Protein AF-A0A1G8KB10-F1 (afdb_monomer)

pLDDT: mean 77.91, std 14.9, range [37.78, 94.25]

Foldseek 3Di:
DDDDDDPDPPPDVVNVVVVVVVVVVVVVVVVVVVVVVVVVFQPFQWKFKDFPNHTQDIDGAAQADWDKDWGFAADPNDTAIWIWTDGHQKIAIAHPDPPVPDPDHSNPTDIDRTQPDWDADVNRRMIIHTD

Organism: NCBI:txid398199

Structure (mmCIF, N/CA/C/O backbone):
data_AF-A0A1G8KB10-F1
#
_entry.id   AF-A0A1G8KB10-F1
#
loop_
_atom_site.group_PDB
_atom_site.id
_atom_site.type_symbol
_atom_site.label_atom_id
_atom_site.label_alt_id
_atom_site.label_comp_id
_atom_site.label_asym_id
_atom_site.label_entity_id
_atom_site.label_seq_id
_atom_site.pdbx_PDB_ins_code
_atom_site.Cartn_x
_atom_site.Cartn_y
_atom_site.Cartn_z
_atom_site.occupancy
_atom_site.B_iso_or_equiv
_atom_site.auth_seq_id
_atom_site.auth_comp_id
_atom_site.auth_asym_id
_atom_site.auth_atom_id
_atom_site.pdbx_PDB_model_num
ATOM 1 N N . MET A 1 1 ? 38.865 -47.213 -57.251 1.00 37.78 1 MET A N 1
ATOM 2 C CA . MET A 1 1 ? 38.379 -46.833 -55.907 1.00 37.78 1 MET A CA 1
ATOM 3 C C . MET A 1 1 ? 38.753 -45.381 -55.685 1.00 37.78 1 MET A C 1
ATOM 5 O O . MET A 1 1 ? 39.861 -45.102 -55.244 1.00 37.78 1 MET A O 1
ATOM 9 N N . GLU A 1 2 ? 37.878 -44.463 -56.086 1.00 39.16 2 GLU A N 1
ATOM 10 C CA . GLU A 1 2 ? 38.050 -43.039 -55.789 1.00 39.16 2 GLU A CA 1
ATOM 11 C C . GLU A 1 2 ? 37.545 -42.777 -54.368 1.00 39.16 2 GLU A C 1
ATOM 13 O O . GLU A 1 2 ? 36.481 -43.256 -53.978 1.00 39.16 2 GLU A O 1
ATOM 18 N N . LYS A 1 3 ? 38.363 -42.098 -53.561 1.00 47.88 3 LYS A N 1
ATOM 19 C CA . LYS A 1 3 ? 38.027 -41.718 -52.188 1.00 47.88 3 LYS A CA 1
ATOM 20 C C . LYS A 1 3 ? 37.234 -40.413 -52.240 1.00 47.88 3 LYS A C 1
ATOM 22 O O . LYS A 1 3 ? 37.786 -39.388 -52.630 1.00 47.88 3 LYS A O 1
ATOM 27 N N . GLU A 1 4 ? 35.966 -40.444 -51.841 1.00 50.59 4 GLU A N 1
ATOM 28 C CA . GLU A 1 4 ? 35.174 -39.230 -51.638 1.00 50.59 4 GLU A CA 1
ATOM 29 C C . GLU A 1 4 ? 35.734 -38.447 -50.441 1.00 50.59 4 GLU A C 1
ATOM 31 O O . GLU A 1 4 ? 35.736 -38.918 -49.303 1.00 50.59 4 GLU A O 1
ATOM 36 N N . HIS A 1 5 ? 36.251 -37.246 -50.700 1.00 50.84 5 HIS A N 1
ATOM 37 C CA . HIS A 1 5 ? 36.637 -36.306 -49.652 1.00 50.84 5 HIS A CA 1
ATOM 38 C C . HIS A 1 5 ? 35.387 -35.638 -49.050 1.00 50.84 5 HIS A C 1
ATOM 40 O O . HIS A 1 5 ? 34.475 -35.267 -49.796 1.00 50.84 5 HIS A O 1
ATOM 46 N N . PRO A 1 6 ? 35.327 -35.429 -47.721 1.00 52.69 6 PRO A N 1
ATOM 47 C CA . PRO A 1 6 ? 34.180 -34.788 -47.093 1.00 52.69 6 PRO A CA 1
ATOM 48 C C . PRO A 1 6 ? 34.107 -33.317 -47.519 1.00 52.69 6 PRO A C 1
ATOM 50 O O . PRO A 1 6 ? 35.087 -32.580 -47.410 1.00 52.69 6 PRO A O 1
ATOM 53 N N . LYS A 1 7 ? 32.933 -32.882 -47.994 1.00 56.56 7 LYS A N 1
ATOM 54 C CA . LYS A 1 7 ? 32.649 -31.470 -48.283 1.00 56.56 7 LYS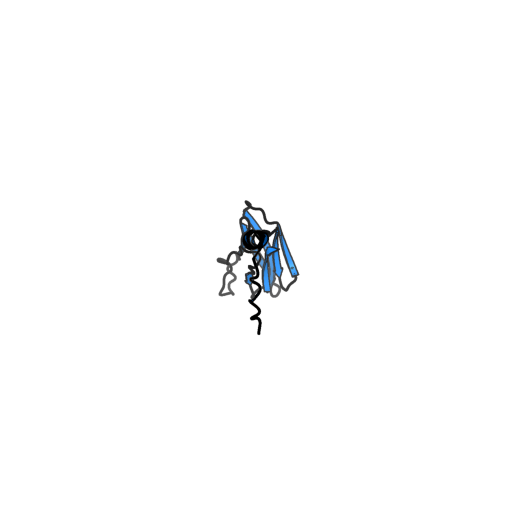 A CA 1
ATOM 55 C C . LYS A 1 7 ? 32.850 -30.652 -47.005 1.00 56.56 7 LYS A C 1
ATOM 57 O O . LYS A 1 7 ? 32.072 -30.777 -46.061 1.00 56.56 7 LYS A O 1
ATOM 62 N N . SER A 1 8 ? 33.882 -29.811 -46.980 1.00 52.38 8 SER A N 1
ATOM 63 C CA . SER A 1 8 ? 34.054 -28.801 -45.941 1.00 52.38 8 SER A CA 1
ATOM 64 C C . SER A 1 8 ? 32.882 -27.825 -46.024 1.00 52.38 8 SER A C 1
ATOM 66 O O . SER A 1 8 ? 32.675 -27.149 -47.032 1.00 52.38 8 SER A O 1
ATOM 68 N N . ILE A 1 9 ? 32.079 -27.754 -44.965 1.00 60.56 9 ILE A N 1
ATOM 69 C CA . ILE A 1 9 ? 31.053 -26.720 -44.841 1.00 60.56 9 ILE A CA 1
ATOM 70 C C . ILE A 1 9 ? 31.8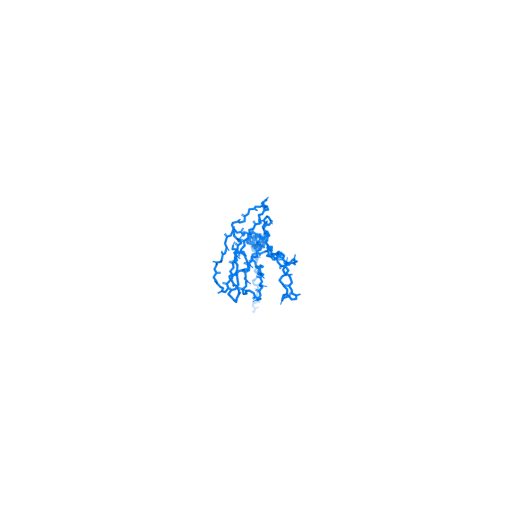00 -25.408 -44.592 1.00 60.56 9 ILE A C 1
ATOM 72 O O . ILE A 1 9 ? 32.176 -25.080 -43.468 1.00 60.56 9 ILE A O 1
ATOM 76 N N . HIS A 1 10 ? 32.083 -24.675 -45.665 1.00 57.00 10 HIS A N 1
ATOM 77 C CA . HIS A 1 10 ? 32.589 -23.317 -45.563 1.00 57.00 10 HIS A CA 1
ATOM 78 C C . HIS A 1 10 ? 31.468 -22.423 -45.030 1.00 57.00 10 HIS A C 1
ATOM 80 O O . HIS A 1 1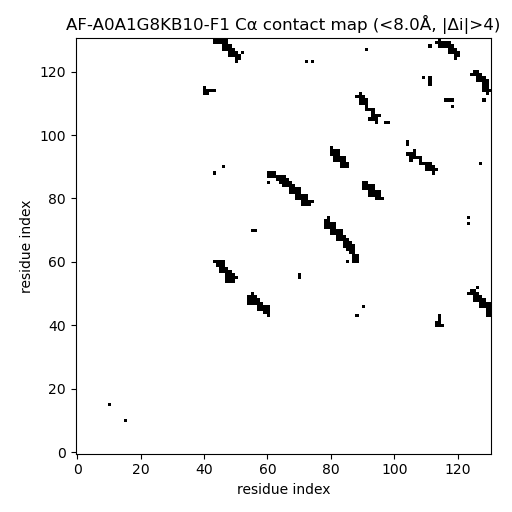0 ? 30.534 -22.083 -45.752 1.00 57.00 10 HIS A O 1
ATOM 86 N N . CYS A 1 11 ? 31.577 -22.028 -43.759 1.00 55.44 11 CYS A N 1
ATOM 87 C CA . CYS A 1 11 ? 30.805 -20.925 -43.194 1.00 55.44 11 CYS A CA 1
ATOM 88 C C . CYS A 1 11 ? 31.121 -19.656 -43.999 1.00 55.44 11 CYS A C 1
ATOM 90 O O . CYS A 1 11 ? 32.142 -19.000 -43.784 1.00 55.44 11 CYS A O 1
ATOM 92 N N . THR A 1 12 ? 30.264 -19.324 -44.963 1.00 59.16 12 THR A N 1
ATOM 93 C CA . THR A 1 12 ? 30.305 -18.055 -45.695 1.00 59.16 12 THR A CA 1
ATOM 94 C C . THR A 1 12 ? 30.250 -16.888 -44.708 1.00 59.16 12 THR A C 1
ATOM 96 O O . THR A 1 12 ? 29.628 -17.014 -43.653 1.00 59.16 12 THR A O 1
ATOM 99 N N . GLY A 1 13 ? 30.876 -15.748 -45.035 1.00 59.00 13 GLY A N 1
ATOM 100 C CA . GLY A 1 13 ? 31.042 -14.589 -44.136 1.00 59.00 13 GLY A CA 1
ATOM 101 C C . GLY A 1 13 ? 29.775 -14.129 -43.397 1.00 59.00 13 GLY A C 1
ATOM 102 O O . GLY A 1 13 ? 29.875 -13.592 -42.301 1.00 59.00 13 GLY A O 1
ATOM 103 N N . VAL A 1 14 ? 28.593 -14.446 -43.926 1.00 58.91 14 VAL A N 1
ATOM 104 C CA . VAL A 1 14 ? 27.277 -14.277 -43.291 1.00 58.91 14 VAL A CA 1
ATOM 105 C C . VAL A 1 14 ? 27.195 -14.915 -41.889 1.00 58.91 14 VAL A C 1
ATOM 107 O O . VAL A 1 14 ? 26.708 -14.278 -40.958 1.00 58.91 14 VAL A O 1
ATOM 110 N N . CYS A 1 15 ? 27.749 -16.115 -41.677 1.00 58.69 15 CYS A N 1
ATOM 111 C CA . CYS A 1 15 ? 27.729 -16.790 -40.370 1.00 58.69 15 CYS A CA 1
ATOM 112 C C . CYS A 1 15 ? 28.629 -16.110 -39.324 1.00 58.69 15 CYS A C 1
ATOM 114 O O . CYS A 1 15 ? 28.326 -16.160 -38.133 1.00 58.69 15 CYS A O 1
ATOM 116 N N . ARG A 1 16 ? 29.710 -15.439 -39.755 1.00 61.72 16 ARG A N 1
ATOM 117 C CA . ARG A 1 16 ? 30.610 -14.690 -38.858 1.00 61.72 16 ARG A CA 1
ATOM 118 C C . ARG A 1 16 ? 29.964 -13.434 -38.280 1.00 61.72 16 ARG A C 1
ATOM 120 O O . ARG A 1 16 ? 30.394 -13.003 -37.220 1.00 61.72 16 ARG A O 1
ATOM 127 N N . PHE A 1 17 ? 28.950 -12.874 -38.940 1.00 68.19 17 PHE A N 1
ATOM 128 C CA . PHE A 1 17 ? 28.246 -11.675 -38.473 1.00 68.19 17 PHE A CA 1
ATOM 1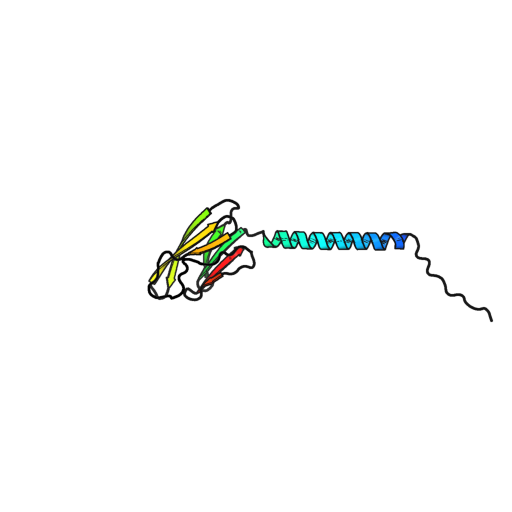29 C C . PHE A 1 17 ? 26.881 -11.984 -37.854 1.00 68.19 17 PHE A C 1
ATOM 131 O O . PHE A 1 17 ? 26.487 -11.305 -36.911 1.00 68.19 17 PHE A O 1
ATOM 138 N N . MET A 1 18 ? 26.190 -13.037 -38.310 1.00 74.56 18 MET A N 1
ATOM 139 C CA . MET A 1 18 ? 24.900 -13.439 -37.739 1.00 74.56 18 MET A CA 1
ATOM 140 C C . MET A 1 18 ? 25.000 -13.860 -36.274 1.00 74.56 18 MET A C 1
ATOM 142 O O . MET A 1 18 ? 24.145 -13.476 -35.484 1.00 74.56 18 MET A O 1
ATOM 146 N N . ILE A 1 19 ? 26.029 -14.627 -35.900 1.00 75.50 19 ILE A N 1
ATOM 147 C CA . ILE A 1 19 ? 26.168 -15.102 -34.516 1.00 75.50 19 ILE A CA 1
ATOM 148 C C . ILE A 1 19 ? 26.433 -13.921 -33.564 1.00 75.50 19 ILE A C 1
ATOM 150 O O . ILE A 1 19 ? 25.680 -13.778 -32.603 1.00 75.50 19 ILE A O 1
ATOM 154 N N . PRO A 1 20 ? 27.400 -13.016 -33.828 1.00 81.19 20 PRO A N 1
ATOM 155 C CA . PRO A 1 20 ? 27.567 -11.819 -33.007 1.00 81.19 20 PRO A CA 1
ATOM 156 C C . PRO A 1 20 ? 26.327 -10.926 -32.978 1.00 81.19 20 PRO A C 1
ATOM 158 O O . PRO A 1 20 ? 25.948 -10.470 -31.906 1.00 81.19 20 PRO A O 1
ATOM 161 N N . ALA A 1 21 ? 25.664 -10.706 -34.119 1.00 83.88 21 ALA A N 1
ATOM 162 C CA . ALA A 1 21 ? 24.457 -9.883 -34.170 1.00 83.88 21 ALA A CA 1
ATOM 163 C C . ALA A 1 21 ? 23.332 -10.472 -33.309 1.00 83.88 21 ALA A C 1
ATOM 165 O O . ALA A 1 21 ? 22.712 -9.738 -32.548 1.00 83.88 21 ALA A O 1
ATOM 166 N N . LEU A 1 22 ? 23.115 -11.790 -33.368 1.00 85.56 22 LEU A N 1
ATOM 167 C CA . LEU A 1 22 ? 22.127 -12.485 -32.544 1.00 85.56 22 LEU A CA 1
ATOM 168 C C . LEU A 1 22 ? 22.466 -12.389 -31.052 1.00 85.56 22 LEU A C 1
ATOM 170 O O . LEU A 1 22 ? 21.579 -12.134 -30.245 1.00 85.56 22 LEU A O 1
ATOM 174 N N . VAL A 1 23 ? 23.739 -12.550 -30.684 1.00 85.81 23 VAL A N 1
ATOM 175 C CA . VAL A 1 23 ? 24.193 -12.408 -29.292 1.00 85.81 23 VAL A CA 1
ATOM 176 C C . VAL A 1 23 ? 23.962 -10.983 -28.787 1.00 85.81 23 VAL A C 1
ATOM 178 O O . VAL A 1 23 ? 23.425 -10.808 -27.698 1.00 8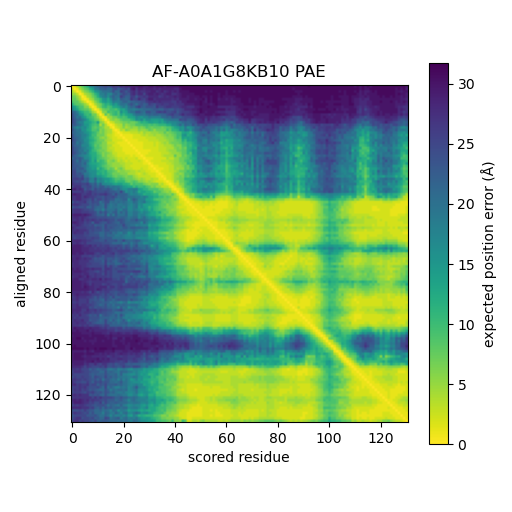5.81 23 VAL A O 1
ATOM 181 N N . VAL A 1 24 ? 24.298 -9.963 -29.581 1.00 88.19 24 VAL A N 1
ATOM 182 C CA . VAL A 1 24 ? 24.021 -8.557 -29.241 1.00 88.19 24 VAL A CA 1
ATOM 183 C C . VAL A 1 24 ? 22.519 -8.330 -29.071 1.00 88.19 24 VAL A C 1
ATOM 185 O O . VAL A 1 24 ? 22.102 -7.691 -28.109 1.00 88.19 24 VAL A O 1
ATOM 188 N N . LEU A 1 25 ? 21.696 -8.895 -29.954 1.00 88.12 25 LEU A N 1
ATOM 189 C CA . LEU A 1 25 ? 20.241 -8.779 -29.880 1.00 88.12 25 LEU A CA 1
ATOM 190 C C . LEU A 1 25 ? 19.681 -9.438 -28.610 1.00 88.12 25 LEU A C 1
ATOM 192 O O . LEU A 1 25 ? 18.852 -8.844 -27.928 1.00 88.12 25 LEU A O 1
ATOM 196 N N . LEU A 1 26 ? 20.172 -10.626 -28.249 1.00 88.06 26 LEU A N 1
ATOM 197 C CA . LEU A 1 26 ? 19.793 -11.327 -27.017 1.00 88.06 26 LEU A CA 1
ATOM 198 C C . LEU A 1 26 ? 20.210 -10.552 -25.761 1.00 88.06 26 LEU A C 1
ATOM 200 O O . LEU A 1 26 ? 19.440 -10.481 -24.804 1.00 88.06 26 LEU A O 1
ATOM 204 N N . LEU A 1 27 ? 21.394 -9.934 -25.768 1.00 89.56 27 LEU A N 1
ATOM 205 C CA . LEU A 1 27 ? 21.845 -9.072 -24.674 1.00 89.56 27 LEU A CA 1
ATOM 206 C C . LEU A 1 27 ? 20.949 -7.837 -24.528 1.00 89.56 27 LEU A C 1
ATOM 208 O O . LEU A 1 27 ? 20.576 -7.492 -23.409 1.00 89.56 27 LEU A O 1
ATOM 212 N N . LEU A 1 28 ? 20.556 -7.209 -25.641 1.00 87.88 28 LEU A N 1
ATOM 213 C CA . LEU A 1 28 ? 19.618 -6.083 -25.630 1.00 87.88 28 LEU A CA 1
ATOM 214 C C . LEU A 1 28 ? 18.237 -6.496 -25.108 1.00 87.88 28 LEU A C 1
ATOM 216 O O . LEU A 1 28 ? 17.666 -5.772 -24.299 1.00 87.88 28 LEU A O 1
ATOM 220 N N . PHE A 1 29 ? 17.723 -7.664 -25.506 1.00 81.31 29 PHE A N 1
ATOM 221 C CA . PHE A 1 29 ? 16.456 -8.194 -24.991 1.00 81.31 29 PHE A CA 1
ATOM 222 C C . PHE A 1 29 ? 16.510 -8.500 -23.490 1.00 81.31 29 PHE A C 1
ATOM 224 O O . PHE A 1 29 ? 15.580 -8.154 -22.767 1.00 81.31 29 PHE A O 1
ATOM 231 N N . SER A 1 30 ? 17.601 -9.096 -23.004 1.00 81.88 30 SER A N 1
ATOM 232 C CA . SER A 1 30 ? 17.799 -9.355 -21.572 1.00 81.88 30 SER A CA 1
ATOM 233 C C . SER A 1 30 ? 17.875 -8.053 -20.767 1.00 81.88 30 SER A C 1
ATOM 235 O O . SER A 1 30 ? 17.183 -7.897 -19.762 1.00 81.88 30 SER A O 1
ATOM 237 N N . ALA A 1 31 ? 18.641 -7.069 -21.252 1.00 83.25 31 ALA A N 1
ATOM 238 C CA . ALA A 1 31 ? 18.716 -5.750 -20.632 1.00 83.25 31 ALA A CA 1
ATOM 239 C C . ALA A 1 31 ? 17.354 -5.036 -20.634 1.00 83.25 31 ALA A C 1
ATOM 241 O O . ALA A 1 31 ? 16.975 -4.445 -19.627 1.00 83.25 31 ALA A O 1
ATOM 242 N N . TYR A 1 32 ? 16.599 -5.119 -21.734 1.00 82.69 32 TYR A N 1
ATOM 243 C CA . TYR A 1 32 ? 15.246 -4.572 -21.824 1.00 82.69 32 TYR A CA 1
ATOM 244 C C . TYR A 1 32 ? 14.310 -5.209 -20.794 1.00 82.69 32 TYR A C 1
ATOM 246 O O . TYR A 1 32 ? 13.637 -4.486 -20.067 1.00 82.69 32 TYR A O 1
ATOM 254 N N . TYR A 1 33 ? 14.314 -6.540 -20.687 1.00 79.94 33 TYR A N 1
ATOM 255 C CA . TYR A 1 33 ? 13.472 -7.264 -19.737 1.00 79.94 33 TYR A CA 1
ATOM 256 C C . TYR A 1 33 ? 13.789 -6.874 -18.288 1.00 79.94 33 TYR A C 1
ATOM 258 O O . TYR A 1 33 ? 12.883 -6.559 -17.526 1.00 79.94 33 TYR A O 1
ATOM 266 N N . LEU A 1 34 ? 15.075 -6.790 -17.928 1.00 76.75 34 LEU A N 1
ATOM 267 C CA . LEU A 1 34 ? 15.498 -6.328 -16.601 1.00 76.75 34 LEU A CA 1
ATOM 268 C C . LEU A 1 34 ? 15.046 -4.887 -16.313 1.00 76.75 34 LEU A C 1
ATOM 270 O O . LEU A 1 34 ? 14.657 -4.570 -15.191 1.00 76.75 34 LEU A O 1
ATOM 274 N N . VAL A 1 35 ? 15.079 -4.009 -17.320 1.00 74.31 35 VAL A N 1
ATOM 275 C CA . VAL A 1 35 ? 14.612 -2.622 -17.191 1.00 74.31 35 VAL A CA 1
ATOM 276 C C . VAL A 1 35 ? 13.091 -2.549 -17.059 1.00 74.31 35 VAL A C 1
ATOM 278 O O . VAL A 1 35 ? 12.598 -1.749 -16.267 1.00 74.31 35 VAL A O 1
ATOM 281 N N . GLU A 1 36 ? 12.333 -3.349 -17.808 1.00 67.69 36 GLU A N 1
ATOM 282 C CA . GLU A 1 36 ? 10.875 -3.402 -17.668 1.00 67.69 36 GLU A CA 1
ATOM 283 C C . GLU A 1 36 ? 10.442 -3.992 -16.334 1.00 67.69 36 GLU A C 1
ATOM 285 O O . GLU A 1 36 ? 9.553 -3.435 -15.699 1.00 67.69 36 GLU A O 1
ATOM 290 N N . GLU A 1 37 ? 11.098 -5.048 -15.863 1.00 63.31 37 GLU A N 1
ATOM 291 C CA . GLU A 1 37 ? 10.809 -5.628 -14.555 1.00 63.31 37 GLU A CA 1
ATOM 292 C C . GLU A 1 37 ? 11.106 -4.620 -13.433 1.00 63.31 37 GLU A C 1
ATOM 294 O O . GLU A 1 37 ? 10.296 -4.436 -12.523 1.00 63.31 37 GLU A O 1
ATOM 299 N N . ALA A 1 38 ? 12.209 -3.872 -13.546 1.00 65.56 38 ALA A N 1
ATOM 300 C CA . ALA A 1 38 ? 12.517 -2.776 -12.631 1.00 65.56 38 ALA A CA 1
ATOM 301 C C . ALA A 1 38 ? 11.481 -1.638 -12.703 1.00 65.56 38 ALA A C 1
ATOM 303 O O . ALA A 1 38 ? 11.103 -1.086 -11.672 1.00 65.56 38 ALA A O 1
ATOM 304 N N . LYS A 1 39 ? 10.977 -1.287 -13.894 1.00 62.94 39 LYS A N 1
ATOM 305 C CA . LYS A 1 39 ? 9.915 -0.276 -14.041 1.00 62.94 39 LYS A CA 1
ATOM 306 C C . LYS A 1 39 ? 8.582 -0.753 -13.459 1.00 62.94 39 LYS A C 1
ATOM 308 O O . LYS A 1 39 ? 7.937 0.008 -12.742 1.00 62.94 39 LYS A O 1
ATOM 313 N N . GLY A 1 40 ? 8.200 -2.003 -13.718 1.00 59.97 40 GLY A N 1
ATOM 314 C CA . GLY A 1 40 ? 6.944 -2.603 -13.265 1.00 59.97 40 GLY A CA 1
ATOM 315 C C . GLY A 1 40 ? 6.833 -2.703 -11.742 1.00 59.97 40 GLY A C 1
ATOM 316 O O . GLY A 1 40 ? 5.764 -2.441 -11.196 1.00 59.97 40 GLY A O 1
ATOM 317 N N . ARG A 1 41 ? 7.945 -2.962 -11.037 1.00 59.31 41 ARG A N 1
ATOM 318 C CA . ARG A 1 41 ? 7.990 -2.957 -9.559 1.00 59.31 41 ARG A CA 1
ATOM 319 C C . ARG A 1 41 ? 7.749 -1.578 -8.937 1.00 59.31 41 ARG A C 1
ATOM 321 O O . ARG A 1 41 ? 7.428 -1.474 -7.754 1.00 59.31 41 ARG A O 1
ATOM 328 N N . HIS A 1 42 ? 7.904 -0.500 -9.703 1.00 61.91 42 HIS A N 1
ATOM 329 C CA . HIS A 1 42 ? 7.797 0.872 -9.199 1.00 61.91 42 HIS A CA 1
ATOM 330 C C . HIS A 1 42 ? 6.537 1.618 -9.654 1.00 61.91 42 HIS A C 1
ATOM 332 O O . HIS A 1 42 ? 6.274 2.716 -9.140 1.00 61.91 42 HIS A O 1
ATOM 338 N N . ASP A 1 43 ? 5.752 1.034 -10.563 1.00 73.19 43 ASP A N 1
ATOM 339 C CA . ASP A 1 43 ? 4.491 1.605 -11.036 1.00 73.19 43 ASP A CA 1
ATOM 340 C C . ASP A 1 43 ? 3.338 1.178 -10.116 1.00 73.19 43 ASP A C 1
ATOM 342 O O . ASP A 1 43 ? 2.598 0.226 -10.367 1.00 73.19 43 ASP A O 1
ATOM 346 N N . LYS A 1 44 ? 3.277 1.859 -8.968 1.00 82.25 44 LYS A N 1
ATOM 347 C CA . LYS A 1 44 ? 2.1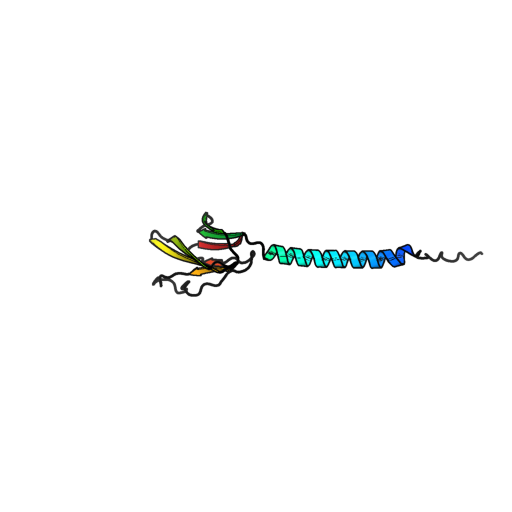99 1.781 -7.981 1.00 82.25 44 LYS A CA 1
ATOM 348 C C . LYS A 1 44 ? 1.432 3.085 -8.039 1.00 82.25 44 LYS A C 1
ATOM 350 O O . LYS A 1 44 ? 2.020 4.156 -7.871 1.00 82.25 44 LYS A O 1
ATOM 355 N N . THR A 1 45 ? 0.133 2.984 -8.260 1.00 86.38 45 THR A N 1
ATOM 356 C CA . THR A 1 45 ? -0.747 4.144 -8.430 1.00 86.38 45 THR A CA 1
ATOM 357 C C . THR A 1 45 ? -1.604 4.387 -7.201 1.00 86.38 45 THR A C 1
ATOM 359 O O . THR A 1 45 ? -1.818 5.544 -6.832 1.00 86.38 45 THR A O 1
ATOM 362 N N . PHE A 1 46 ? -2.023 3.322 -6.518 1.00 91.19 46 PHE A N 1
ATOM 363 C CA . PHE A 1 46 ? -2.854 3.416 -5.324 1.00 91.19 46 PHE A CA 1
ATOM 364 C C . PHE A 1 46 ? -2.326 2.533 -4.200 1.00 91.19 46 PHE A C 1
ATOM 366 O O . PHE A 1 46 ? -1.761 1.468 -4.433 1.00 91.19 46 PHE A O 1
ATOM 373 N N . VAL A 1 47 ? -2.555 2.969 -2.965 1.00 93.19 47 VAL A N 1
ATOM 374 C CA . VAL A 1 47 ? -2.556 2.090 -1.796 1.00 93.19 47 VAL A CA 1
ATOM 375 C C . VAL A 1 47 ? -3.998 1.731 -1.466 1.00 93.19 47 VAL A C 1
ATOM 377 O O . VAL A 1 47 ? -4.864 2.610 -1.405 1.00 93.19 47 VAL A O 1
ATOM 380 N N . ILE A 1 48 ? -4.250 0.443 -1.267 1.00 94.25 48 ILE A N 1
ATOM 381 C CA . ILE A 1 48 ? -5.567 -0.101 -0.960 1.00 94.25 48 ILE A CA 1
ATOM 382 C C . ILE A 1 48 ? -5.523 -0.764 0.410 1.00 94.25 48 ILE A C 1
ATOM 384 O O . ILE A 1 48 ? -4.630 -1.556 0.718 1.00 94.25 48 ILE A O 1
ATOM 388 N N . LEU A 1 49 ? -6.526 -0.453 1.225 1.00 93.19 49 LEU A N 1
ATOM 389 C CA . LEU A 1 49 ? -6.819 -1.143 2.467 1.00 93.19 49 LEU A CA 1
ATOM 390 C C . LEU A 1 49 ? -8.157 -1.862 2.343 1.00 93.19 49 LEU A C 1
ATOM 392 O O . LEU A 1 49 ? -9.187 -1.256 2.041 1.00 93.19 49 LEU A O 1
ATOM 396 N N . THR A 1 50 ? -8.130 -3.151 2.651 1.00 93.38 50 THR A N 1
ATOM 397 C CA . THR A 1 50 ? -9.323 -3.990 2.735 1.00 93.38 50 THR A CA 1
ATOM 398 C C . THR A 1 50 ? -9.528 -4.500 4.153 1.00 93.38 50 THR A C 1
ATOM 400 O O . THR A 1 50 ? -8.557 -4.744 4.872 1.00 93.38 50 THR A O 1
ATOM 403 N N . GLN A 1 51 ? -10.788 -4.682 4.536 1.00 90.94 51 GLN A N 1
ATOM 404 C CA . GLN A 1 51 ? -11.200 -5.361 5.758 1.00 90.94 51 GLN A CA 1
ATOM 405 C C . GLN A 1 51 ? -12.163 -6.479 5.359 1.00 90.94 51 GLN A C 1
ATOM 407 O O . GLN A 1 51 ? -13.141 -6.218 4.665 1.00 90.94 51 GLN A O 1
ATOM 412 N N . ARG A 1 52 ? -11.884 -7.731 5.745 1.00 90.62 52 ARG A N 1
ATOM 413 C CA . ARG A 1 52 ? -12.724 -8.896 5.370 1.00 90.62 52 ARG A CA 1
ATOM 414 C C . ARG A 1 52 ? -12.931 -9.065 3.857 1.00 90.62 52 ARG A C 1
ATOM 416 O O . ARG A 1 52 ? -13.942 -9.598 3.412 1.00 90.62 52 ARG A O 1
ATOM 423 N N . GLY A 1 53 ? -11.965 -8.606 3.063 1.00 88.94 53 GLY A N 1
ATOM 424 C CA . GLY A 1 53 ? -12.022 -8.646 1.600 1.00 88.94 53 GLY A CA 1
ATOM 425 C C . GLY A 1 53 ? -12.791 -7.495 0.945 1.00 88.94 53 GLY A C 1
ATOM 426 O O . GLY A 1 53 ? -12.757 -7.396 -0.278 1.00 88.94 53 GLY A O 1
ATOM 427 N N . GLU A 1 54 ? -13.419 -6.603 1.713 1.00 91.81 54 GLU A N 1
ATOM 428 C CA . GLU A 1 54 ? -14.060 -5.395 1.184 1.00 91.81 54 GLU A CA 1
ATOM 429 C C . GLU A 1 54 ? -13.092 -4.210 1.206 1.00 91.81 54 GLU A C 1
ATOM 431 O O . GLU A 1 54 ? -12.332 -4.036 2.160 1.00 91.81 54 GLU A O 1
ATOM 436 N N . GLU A 1 55 ? -13.100 -3.392 0.151 1.00 92.75 55 GLU A N 1
ATOM 437 C CA . GLU A 1 55 ? -12.297 -2.168 0.079 1.00 92.75 55 GLU A CA 1
ATOM 438 C C . GLU A 1 55 ? -12.859 -1.113 1.034 1.00 92.75 55 GLU A C 1
ATOM 440 O O . GLU A 1 55 ? -13.975 -0.627 0.863 1.00 92.75 55 GLU A O 1
ATOM 445 N N . VAL A 1 56 ? -12.059 -0.748 2.035 1.00 90.44 56 VAL A N 1
ATOM 446 C CA . VAL A 1 56 ? -12.410 0.288 3.016 1.00 90.44 56 VAL A CA 1
ATOM 447 C C . VAL A 1 56 ? -11.811 1.628 2.612 1.00 90.44 56 VAL A C 1
ATOM 449 O O . VAL A 1 56 ? -12.396 2.683 2.860 1.00 90.44 56 VAL A O 1
ATOM 452 N N . LEU A 1 57 ? -10.624 1.605 2.001 1.00 92.06 57 LEU A N 1
ATOM 453 C CA . LEU A 1 57 ? -9.929 2.815 1.594 1.00 92.06 57 LEU A CA 1
ATOM 454 C C . LEU A 1 57 ? -9.033 2.564 0.382 1.00 92.06 57 LEU A C 1
ATOM 456 O O . LEU A 1 57 ? -8.282 1.591 0.345 1.00 92.06 57 LEU A O 1
ATOM 460 N N . ARG A 1 58 ? -9.041 3.518 -0.549 1.00 93.25 58 ARG A N 1
ATOM 461 C CA . ARG A 1 58 ? -8.118 3.599 -1.682 1.00 93.25 58 ARG A CA 1
ATOM 462 C C . ARG A 1 58 ? -7.565 5.010 -1.782 1.00 93.25 58 ARG A C 1
ATOM 464 O O . ARG A 1 58 ? -8.326 5.976 -1.840 1.00 93.25 58 ARG A O 1
ATOM 471 N N . VAL A 1 59 ? -6.241 5.141 -1.770 1.00 91.44 59 VAL A N 1
ATOM 472 C CA . VAL A 1 59 ? -5.564 6.446 -1.775 1.00 91.44 59 VAL A CA 1
ATOM 473 C C . VAL A 1 59 ? -4.546 6.499 -2.913 1.00 91.44 59 VAL A C 1
ATOM 475 O O . VAL A 1 59 ? -3.719 5.594 -3.011 1.00 91.44 59 VAL A O 1
ATOM 478 N N . PRO A 1 60 ? -4.578 7.529 -3.779 1.00 90.44 60 PRO A N 1
ATOM 479 C CA . PRO A 1 60 ? -3.575 7.691 -4.826 1.00 90.44 60 PRO A CA 1
ATOM 480 C C . PRO A 1 60 ? -2.207 8.035 -4.228 1.00 90.44 60 PRO A C 1
ATOM 482 O O . PRO A 1 60 ? -2.106 8.905 -3.361 1.00 90.44 60 PRO A O 1
ATOM 485 N N . LEU A 1 61 ? -1.149 7.397 -4.726 1.00 88.06 61 LEU A N 1
ATOM 486 C CA . LEU A 1 61 ? 0.227 7.691 -4.327 1.00 88.06 61 LEU A CA 1
ATOM 487 C C . LEU A 1 61 ? 0.764 8.920 -5.067 1.00 88.06 61 LEU A C 1
ATOM 489 O O . LEU A 1 61 ? 0.480 9.135 -6.246 1.00 88.06 61 LEU A O 1
ATOM 493 N N . ARG A 1 62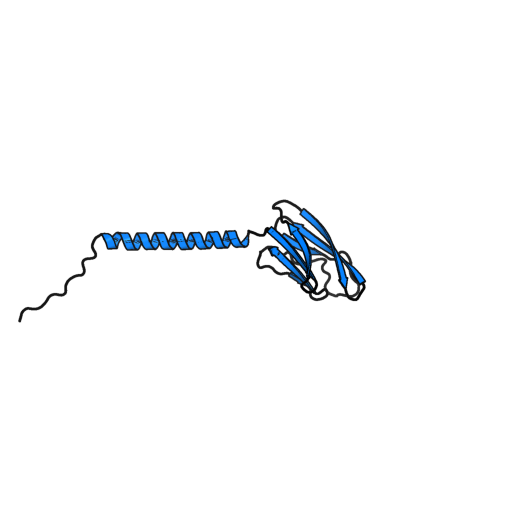 ? 1.571 9.730 -4.375 1.00 84.31 62 ARG A N 1
ATOM 494 C CA . ARG A 1 62 ? 2.293 10.868 -4.964 1.00 84.31 62 ARG A CA 1
ATOM 495 C C . ARG A 1 62 ? 3.730 10.866 -4.457 1.00 84.31 62 ARG A C 1
ATOM 497 O O . ARG A 1 62 ? 3.964 10.647 -3.273 1.00 84.31 62 ARG A O 1
ATOM 504 N N . ASP A 1 63 ? 4.685 11.156 -5.336 1.00 76.00 63 ASP A N 1
ATOM 505 C CA . ASP A 1 63 ? 6.120 10.925 -5.089 1.00 76.00 63 ASP A CA 1
ATOM 506 C C . ASP A 1 63 ? 6.712 11.682 -3.888 1.00 76.00 63 ASP A C 1
ATOM 508 O O . ASP A 1 63 ? 7.713 11.253 -3.319 1.00 76.00 63 ASP A O 1
ATOM 512 N N . SER A 1 64 ? 6.100 12.790 -3.469 1.00 74.44 64 SER A N 1
ATOM 513 C CA . SER A 1 64 ? 6.648 13.691 -2.447 1.00 74.44 64 SER A CA 1
ATOM 514 C C . SER A 1 64 ? 5.644 14.117 -1.373 1.00 74.44 64 SER A C 1
ATOM 516 O O . SER A 1 64 ? 5.915 15.045 -0.612 1.00 74.44 64 SER A O 1
ATOM 518 N N . SER A 1 65 ? 4.492 13.446 -1.268 1.00 79.19 65 SER A N 1
ATOM 519 C CA . SER A 1 65 ? 3.514 13.751 -0.219 1.00 79.19 65 SER A CA 1
ATOM 520 C C . SER A 1 65 ? 3.706 12.877 1.012 1.00 79.19 65 SER A C 1
ATOM 522 O O . SER A 1 65 ? 3.860 11.658 0.913 1.00 79.19 65 SER A O 1
ATOM 524 N N . MET A 1 66 ? 3.617 13.506 2.180 1.00 88.31 66 MET A N 1
ATOM 525 C CA . MET A 1 66 ? 3.278 12.821 3.419 1.00 88.31 66 MET A CA 1
ATOM 526 C C . MET A 1 66 ? 1.789 13.046 3.676 1.00 88.31 66 MET A C 1
ATOM 528 O O . MET A 1 66 ? 1.342 14.190 3.753 1.00 88.31 66 MET A O 1
ATOM 532 N N . GLU A 1 67 ? 1.028 11.964 3.779 1.00 89.38 67 GLU A N 1
ATOM 533 C CA . GLU A 1 67 ? -0.406 12.006 4.048 1.00 89.38 67 GLU A CA 1
ATOM 534 C C . GLU A 1 67 ? -0.747 11.014 5.155 1.00 89.38 67 GLU A C 1
ATOM 536 O O . GLU A 1 67 ? -0.242 9.893 5.191 1.00 89.38 67 GLU A O 1
ATOM 541 N N . THR A 1 68 ? -1.625 11.435 6.058 1.00 90.00 68 THR A N 1
ATOM 542 C CA . THR A 1 68 ? -2.117 10.598 7.145 1.00 90.00 68 THR A CA 1
ATOM 543 C C . THR A 1 68 ? -3.636 10.596 7.104 1.00 90.00 68 THR A C 1
ATOM 545 O O . THR A 1 68 ? -4.247 11.665 7.075 1.00 90.00 68 THR A O 1
ATOM 548 N N . ARG A 1 69 ? -4.255 9.413 7.117 1.00 88.38 69 ARG A N 1
ATOM 549 C CA . ARG A 1 69 ? -5.715 9.256 7.119 1.00 88.38 69 ARG A CA 1
ATOM 550 C C . ARG A 1 69 ? -6.186 8.409 8.282 1.00 88.38 69 ARG A C 1
ATOM 552 O O . ARG A 1 69 ? -5.627 7.351 8.545 1.00 88.38 69 ARG A O 1
ATOM 559 N N . GLU A 1 70 ? -7.239 8.860 8.950 1.00 88.44 70 GLU A N 1
ATOM 560 C CA . GLU A 1 70 ? -7.950 8.033 9.922 1.00 88.44 70 GLU A CA 1
ATOM 561 C C . GLU A 1 70 ? -8.890 7.072 9.193 1.00 88.44 70 GLU A C 1
ATOM 563 O O . GLU A 1 70 ? -9.581 7.459 8.250 1.00 88.44 70 GLU A O 1
ATOM 568 N N . ILE A 1 71 ? -8.895 5.819 9.633 1.00 87.00 71 ILE A N 1
ATOM 569 C CA . ILE A 1 71 ? -9.698 4.744 9.067 1.00 87.00 71 ILE A CA 1
ATOM 570 C C . ILE A 1 71 ? -10.638 4.249 10.166 1.00 87.00 71 ILE A C 1
ATOM 572 O O . ILE A 1 71 ? -10.150 3.774 11.200 1.00 87.00 71 ILE A O 1
ATOM 576 N N . PRO A 1 72 ? -11.961 4.348 9.972 1.00 83.31 72 PRO A N 1
ATOM 577 C CA . PRO A 1 72 ? -12.914 3.701 10.856 1.00 83.31 72 PRO A CA 1
ATOM 578 C C . PRO A 1 72 ? -12.880 2.190 10.607 1.00 83.31 72 PRO A C 1
ATOM 580 O O . PRO A 1 72 ? -13.026 1.743 9.472 1.00 83.31 72 PRO A O 1
ATOM 583 N N . ILE A 1 73 ? -12.678 1.410 11.664 1.00 83.50 73 ILE A N 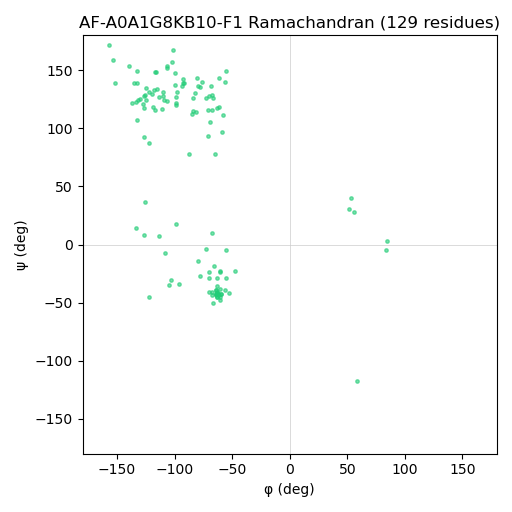1
ATOM 584 C CA . ILE A 1 73 ? -12.672 -0.053 11.635 1.00 83.50 73 ILE A CA 1
ATOM 585 C C . ILE A 1 73 ? -13.735 -0.548 12.602 1.00 83.50 73 ILE A C 1
ATOM 587 O O . ILE A 1 73 ? -13.749 -0.147 13.761 1.00 83.50 73 ILE A O 1
ATOM 591 N N . VAL A 1 74 ? -14.581 -1.469 12.152 1.00 80.62 74 VAL A N 1
ATOM 592 C CA . VAL A 1 74 ? -15.560 -2.121 13.027 1.00 80.62 74 VAL A CA 1
ATOM 593 C C . VAL A 1 74 ? -15.007 -3.477 13.449 1.00 80.62 74 VAL A C 1
ATOM 595 O O . VAL A 1 74 ? -14.745 -4.335 12.603 1.00 80.62 74 VAL A O 1
ATOM 598 N N . HIS A 1 75 ? -14.835 -3.703 14.752 1.00 78.94 75 HIS A N 1
ATOM 599 C CA . HIS A 1 75 ? -14.414 -4.998 15.287 1.00 78.94 75 HIS A CA 1
ATOM 600 C C . HIS A 1 75 ? -15.273 -5.397 16.485 1.00 78.94 75 HIS A C 1
ATOM 602 O O . HIS A 1 75 ? -15.349 -4.680 17.473 1.00 78.94 75 HIS A O 1
ATOM 608 N N . LYS A 1 76 ? -15.928 -6.565 16.404 1.00 79.81 76 LYS A N 1
ATOM 609 C CA . LYS A 1 76 ? -16.800 -7.106 17.471 1.00 79.81 76 LYS A CA 1
ATOM 610 C C . LYS A 1 76 ? -17.876 -6.123 17.976 1.00 79.81 76 LYS A C 1
ATOM 612 O O . LYS A 1 76 ? -18.299 -6.212 19.122 1.00 79.81 76 LYS A O 1
ATOM 617 N N . GLY A 1 77 ? -18.351 -5.229 17.105 1.00 78.81 77 GLY A N 1
ATOM 618 C CA . GLY A 1 77 ? -19.368 -4.225 17.436 1.00 78.81 77 GLY A CA 1
ATOM 619 C C . GLY A 1 77 ? -18.822 -2.942 18.070 1.00 78.81 77 GLY A C 1
ATOM 620 O O . GLY A 1 77 ? -19.616 -2.074 18.414 1.00 78.81 77 GLY A O 1
ATOM 621 N N . GLU A 1 78 ? -17.501 -2.807 18.206 1.00 79.75 78 GLU A N 1
ATOM 622 C CA . GLU A 1 78 ? -16.839 -1.569 18.617 1.00 79.75 78 GLU A CA 1
ATOM 623 C C . GLU A 1 78 ? -16.278 -0.827 17.397 1.00 79.75 78 GLU A C 1
ATOM 625 O O . GLU A 1 78 ? -15.668 -1.438 16.511 1.00 79.75 78 GLU A O 1
ATOM 630 N N . ASP A 1 79 ? -16.467 0.494 17.383 1.00 80.50 79 ASP A N 1
ATOM 631 C CA . ASP A 1 79 ? -15.857 1.395 16.407 1.00 80.50 79 ASP A CA 1
ATOM 632 C C . ASP A 1 79 ? -14.449 1.772 16.873 1.00 80.50 79 ASP A C 1
ATOM 634 O O . ASP A 1 79 ? -14.257 2.480 17.865 1.00 80.50 79 ASP A O 1
ATOM 638 N N . LEU A 1 80 ? -13.452 1.304 16.133 1.00 80.62 80 LEU A N 1
ATOM 639 C CA . LEU A 1 80 ? -12.042 1.585 16.350 1.00 80.62 80 LEU A CA 1
ATOM 640 C C . LEU A 1 80 ? -11.530 2.556 15.287 1.00 80.62 80 LEU A C 1
ATOM 642 O O . LEU A 1 80 ? -12.030 2.611 14.162 1.00 80.62 80 LEU A O 1
ATOM 646 N N . LYS A 1 81 ? -10.490 3.315 15.635 1.00 83.25 81 LYS A N 1
ATOM 647 C CA . LYS A 1 81 ? -9.818 4.222 14.702 1.00 83.25 81 LYS A CA 1
ATOM 648 C C . LYS A 1 81 ? -8.376 3.799 14.498 1.00 83.25 81 LYS A C 1
ATOM 650 O O . LYS A 1 81 ? -7.558 3.866 15.412 1.00 83.25 81 LYS A O 1
ATOM 655 N N . LEU A 1 82 ? -8.056 3.418 13.269 1.00 86.69 82 LEU A N 1
ATOM 656 C CA . LEU A 1 82 ? -6.679 3.229 12.830 1.00 86.69 82 LEU A CA 1
ATOM 657 C C . LEU A 1 82 ? -6.216 4.431 12.018 1.00 86.69 82 LEU A C 1
ATOM 659 O O . LEU A 1 82 ? -6.994 5.302 11.635 1.00 86.69 82 LEU A O 1
ATOM 663 N N . THR A 1 83 ? -4.917 4.511 11.782 1.00 89.31 83 THR A N 1
ATOM 664 C CA . THR A 1 83 ? -4.294 5.590 11.028 1.00 89.31 83 THR A CA 1
ATOM 665 C C . THR A 1 83 ? -3.446 4.994 9.913 1.00 89.31 83 THR A C 1
ATOM 667 O O . THR A 1 83 ? -2.469 4.310 10.189 1.00 89.31 83 THR A O 1
ATOM 670 N N . LEU A 1 84 ? -3.782 5.271 8.656 1.00 90.75 84 LEU A N 1
ATOM 671 C CA . LEU A 1 84 ? -2.909 4.999 7.519 1.00 90.75 84 LEU A CA 1
ATOM 672 C C . LEU A 1 84 ? -1.931 6.156 7.374 1.00 90.75 84 LEU A C 1
ATOM 674 O O . LEU A 1 84 ? -2.347 7.308 7.260 1.00 90.75 84 LEU A O 1
ATOM 678 N N . GLU A 1 85 ? -0.644 5.850 7.353 1.00 92.06 85 GLU A N 1
ATOM 679 C CA . GLU A 1 85 ? 0.401 6.810 7.038 1.00 92.06 85 GLU A CA 1
ATOM 680 C C . GLU A 1 85 ? 1.013 6.466 5.683 1.00 92.06 85 GLU A C 1
ATOM 682 O O . GLU A 1 85 ? 1.433 5.333 5.453 1.00 92.06 85 GLU A O 1
ATOM 687 N N . ILE A 1 86 ? 1.073 7.458 4.800 1.00 91.56 86 ILE A N 1
ATOM 688 C CA . ILE A 1 86 ? 1.650 7.370 3.463 1.00 91.56 86 ILE A CA 1
ATOM 689 C C . ILE A 1 86 ? 2.798 8.371 3.390 1.00 91.56 86 ILE A C 1
ATOM 691 O O . ILE A 1 86 ? 2.643 9.544 3.735 1.00 91.56 86 ILE A O 1
ATOM 695 N N . ARG A 1 87 ? 3.962 7.915 2.933 1.00 90.31 87 ARG A N 1
ATOM 696 C CA . ARG A 1 87 ? 5.140 8.752 2.691 1.00 90.31 87 ARG A CA 1
ATOM 697 C C . ARG A 1 87 ? 5.715 8.418 1.325 1.00 90.31 87 ARG A C 1
ATOM 699 O O . ARG A 1 87 ? 6.313 7.358 1.142 1.00 90.31 87 ARG A O 1
ATOM 706 N N . GLY A 1 88 ? 5.529 9.320 0.365 1.00 87.19 88 GLY A N 1
ATOM 707 C CA . GLY A 1 88 ? 5.899 9.071 -1.026 1.00 87.19 88 GLY A CA 1
ATOM 708 C C . GLY A 1 88 ? 5.167 7.838 -1.565 1.00 87.19 88 GLY A C 1
ATOM 709 O O . GLY A 1 88 ? 3.939 7.790 -1.576 1.00 87.19 88 GLY A O 1
ATOM 710 N N . LYS A 1 89 ? 5.933 6.809 -1.947 1.00 87.75 89 LYS A N 1
ATOM 711 C CA . LYS A 1 89 ? 5.421 5.511 -2.426 1.00 87.75 89 LYS A CA 1
ATOM 712 C C . LYS A 1 89 ? 5.401 4.404 -1.363 1.00 87.75 89 LYS A C 1
ATOM 714 O O . LYS A 1 89 ? 5.386 3.232 -1.710 1.00 87.75 89 LYS A O 1
ATOM 719 N N . SER A 1 90 ? 5.484 4.753 -0.082 1.00 90.62 90 SER A N 1
ATOM 720 C CA . SER A 1 90 ? 5.462 3.791 1.030 1.00 90.62 90 SER A CA 1
ATOM 721 C C . SER A 1 90 ? 4.245 4.024 1.915 1.00 90.62 90 SER A C 1
ATOM 723 O O . SER A 1 90 ? 3.818 5.169 2.080 1.00 90.62 90 SER A O 1
ATOM 725 N N . ALA A 1 91 ? 3.709 2.961 2.514 1.00 92.19 91 ALA A N 1
ATOM 726 C CA . ALA A 1 91 ? 2.545 3.047 3.392 1.00 92.19 91 ALA A CA 1
ATOM 727 C C . ALA A 1 91 ? 2.673 2.146 4.629 1.00 92.19 91 ALA A C 1
ATOM 729 O O . ALA A 1 91 ? 3.372 1.137 4.595 1.00 92.19 91 ALA A O 1
ATOM 730 N N . ARG A 1 92 ? 1.994 2.504 5.724 1.00 91.62 92 ARG A N 1
ATOM 731 C CA . ARG A 1 92 ? 1.872 1.677 6.939 1.00 91.62 92 ARG A CA 1
ATOM 732 C C . ARG A 1 92 ? 0.597 1.986 7.725 1.00 91.62 92 ARG A C 1
ATOM 734 O O . ARG A 1 92 ? 0.070 3.091 7.614 1.00 91.62 92 ARG A O 1
ATOM 741 N N . ILE A 1 93 ? 0.138 1.055 8.564 1.00 89.62 93 ILE A N 1
ATOM 742 C CA . ILE A 1 93 ? -1.046 1.244 9.422 1.00 89.62 93 ILE A CA 1
ATOM 743 C C . ILE A 1 93 ? -0.640 1.324 10.888 1.00 89.62 93 ILE A C 1
ATOM 745 O O . ILE A 1 93 ? -0.218 0.342 11.481 1.00 89.62 93 ILE A O 1
ATOM 749 N N . LEU A 1 94 ? -0.890 2.472 11.500 1.00 86.12 94 LEU A N 1
ATOM 750 C CA . LEU A 1 94 ? -0.672 2.721 12.913 1.00 86.12 94 LEU A CA 1
ATOM 751 C C . LEU A 1 94 ? -1.977 2.607 13.705 1.00 86.12 94 LEU A C 1
ATOM 753 O O . LEU A 1 94 ? -3.044 3.005 13.237 1.00 86.12 94 LEU A O 1
ATOM 757 N N . SER A 1 95 ? -1.871 2.158 14.955 1.00 76.88 95 SER A N 1
ATOM 758 C CA . SER A 1 95 ? -2.911 2.370 15.967 1.00 76.88 95 SER A CA 1
ATOM 759 C C . SER A 1 95 ? -2.434 3.429 16.954 1.00 76.88 95 SER A C 1
ATOM 761 O O . SER A 1 95 ? -1.371 3.279 17.559 1.00 76.88 95 SER A O 1
ATOM 763 N N . LYS A 1 96 ? -3.210 4.506 17.123 1.00 64.62 96 LYS A N 1
ATOM 764 C CA . LYS A 1 96 ? -2.978 5.483 18.203 1.00 64.62 96 LYS A CA 1
ATOM 765 C C . LYS A 1 96 ? -3.491 4.972 19.542 1.00 64.62 96 LYS A C 1
ATOM 767 O O . LYS A 1 96 ? -2.946 5.331 20.586 1.00 64.62 96 LYS A O 1
ATOM 772 N N . ASP A 1 97 ? -4.497 4.109 19.505 1.00 58.25 97 ASP A N 1
ATOM 773 C CA . ASP A 1 97 ? -5.047 3.511 20.700 1.00 58.25 97 ASP A CA 1
ATOM 774 C C . ASP A 1 97 ? -4.160 2.338 21.113 1.00 58.25 97 ASP A C 1
ATOM 776 O O . ASP A 1 97 ? -4.053 1.321 20.420 1.00 58.25 97 ASP A O 1
ATOM 780 N N . LYS A 1 98 ? -3.510 2.485 22.275 1.00 52.56 98 LYS A N 1
ATOM 781 C CA . LYS A 1 98 ? -3.009 1.351 23.059 1.00 52.56 98 LYS A CA 1
ATOM 782 C C . LYS A 1 98 ? -4.228 0.567 23.529 1.00 52.56 98 LYS A C 1
ATOM 784 O O . LYS A 1 98 ? -4.679 0.719 24.665 1.00 52.56 98 LYS A O 1
ATOM 789 N N . ILE A 1 99 ? -4.814 -0.216 22.634 1.00 52.94 99 ILE A N 1
ATOM 790 C CA . ILE A 1 99 ? -5.946 -1.065 22.970 1.00 52.94 99 ILE A CA 1
ATOM 791 C C . ILE A 1 99 ? -5.438 -2.037 24.034 1.00 52.94 99 ILE A C 1
ATOM 793 O O . ILE A 1 99 ? -4.506 -2.803 23.805 1.00 52.94 99 ILE A O 1
ATOM 797 N N . ARG A 1 100 ? -6.043 -1.963 25.224 1.00 49.50 100 ARG A N 1
ATOM 798 C CA . ARG A 1 100 ? -5.682 -2.699 26.452 1.00 49.50 100 ARG A CA 1
ATOM 799 C C . ARG A 1 100 ? -5.628 -4.230 26.306 1.00 49.50 100 ARG A C 1
ATOM 801 O O . ARG A 1 100 ? -5.271 -4.894 27.272 1.00 49.50 100 ARG A O 1
ATOM 808 N N . TYR A 1 101 ? -5.989 -4.782 25.147 1.00 47.22 101 TYR A N 1
ATOM 809 C CA . TYR A 1 101 ? -6.309 -6.199 24.962 1.00 47.22 101 TYR A CA 1
ATOM 810 C C . TYR A 1 101 ? -5.539 -6.914 23.840 1.00 47.22 101 TYR A C 1
ATOM 812 O O . TYR A 1 101 ? -5.843 -8.068 23.561 1.00 47.22 101 TYR A O 1
ATOM 820 N N . SER A 1 102 ? -4.535 -6.290 23.217 1.00 47.16 102 SER A N 1
ATOM 821 C CA . SER A 1 102 ? -3.687 -6.957 22.219 1.00 47.16 102 SER A CA 1
ATOM 822 C C . SER A 1 102 ? -2.213 -6.740 22.545 1.00 47.16 102 SER A C 1
ATOM 824 O O . SER A 1 102 ? -1.761 -5.610 22.714 1.00 47.16 102 SER A O 1
ATOM 826 N N . MET A 1 103 ? -1.471 -7.841 22.653 1.00 45.31 103 MET A N 1
ATOM 827 C CA . MET A 1 103 ? -0.037 -7.869 22.952 1.00 45.31 103 MET A CA 1
ATOM 828 C C . MET A 1 103 ? 0.821 -7.394 21.758 1.00 45.31 103 MET A C 1
ATOM 830 O O . MET A 1 103 ? 2.025 -7.220 21.908 1.00 45.31 103 MET A O 1
ATOM 834 N N . GLU A 1 104 ? 0.203 -7.095 20.610 1.00 52.03 104 GLU A N 1
ATOM 835 C CA . GLU A 1 104 ? 0.853 -6.562 19.409 1.00 52.03 104 GLU A CA 1
ATOM 836 C C . GLU A 1 104 ? 0.213 -5.227 19.010 1.00 52.03 104 GLU A C 1
ATOM 838 O O . GLU A 1 104 ? -0.748 -5.141 18.239 1.00 52.03 104 GLU A O 1
ATOM 843 N N . SER A 1 105 ? 0.748 -4.160 19.599 1.00 55.97 105 SER A N 1
ATOM 844 C CA . SER A 1 105 ? 0.419 -2.782 19.249 1.00 55.97 105 SER A CA 1
ATOM 845 C C . SER A 1 105 ? 0.906 -2.472 17.831 1.00 55.97 105 SER A C 1
ATOM 847 O O . SER A 1 105 ? 2.099 -2.562 17.550 1.00 55.97 105 SER A O 1
ATOM 849 N N . LEU A 1 106 ? 0.013 -1.993 16.960 1.00 62.91 106 LEU A N 1
ATOM 850 C CA . LEU A 1 106 ? 0.359 -1.441 15.638 1.00 62.91 106 LEU A CA 1
ATOM 851 C C . LEU A 1 106 ? 1.156 -0.121 15.714 1.00 62.91 106 LEU A C 1
ATOM 853 O O . LEU A 1 106 ? 1.344 0.552 14.706 1.00 62.91 106 LEU A O 1
ATOM 857 N N . SER A 1 107 ? 1.630 0.290 16.892 1.00 59.66 107 SER A N 1
ATOM 858 C CA . SER A 1 107 ? 2.455 1.494 17.058 1.00 59.66 107 SER A CA 1
ATOM 859 C C . SER A 1 107 ? 3.769 1.448 16.268 1.00 59.66 107 SER A C 1
ATOM 861 O O . SER A 1 107 ? 4.320 2.502 15.959 1.00 59.66 107 SER A O 1
ATOM 863 N N . GLU A 1 108 ? 4.252 0.249 15.924 1.00 64.81 108 GLU A N 1
ATOM 864 C CA . GLU A 1 108 ? 5.480 0.015 15.148 1.00 64.81 108 GLU A CA 1
ATOM 865 C C . GLU A 1 108 ? 5.228 -0.863 13.909 1.00 64.81 108 GLU A C 1
ATOM 867 O O . GLU A 1 108 ? 6.057 -1.689 13.541 1.00 64.81 108 GLU A O 1
ATOM 872 N N . SER A 1 109 ? 4.074 -0.710 13.251 1.00 73.81 109 SER A N 1
ATOM 873 C CA . SER A 1 109 ? 3.769 -1.486 12.042 1.00 73.81 109 SER A CA 1
ATOM 874 C C . SER A 1 109 ? 4.834 -1.305 10.951 1.00 73.81 109 SER A C 1
ATOM 876 O O . SER A 1 109 ? 5.271 -0.176 10.680 1.00 73.81 109 SER A O 1
ATOM 878 N N . THR A 1 110 ? 5.170 -2.395 10.267 1.00 84.69 110 THR A N 1
ATOM 879 C CA . THR A 1 110 ? 6.094 -2.417 9.130 1.00 84.69 110 THR A CA 1
ATOM 880 C C . THR A 1 110 ? 5.586 -1.554 7.972 1.00 84.69 110 THR A C 1
ATOM 882 O O . THR A 1 110 ? 4.385 -1.483 7.706 1.00 84.69 110 THR A O 1
ATOM 885 N N . TRP A 1 111 ? 6.512 -0.887 7.286 1.00 90.69 111 TRP A N 1
ATOM 886 C CA . TRP A 1 111 ? 6.227 -0.191 6.036 1.00 90.69 111 TRP A CA 1
ATOM 887 C C . TRP A 1 111 ? 6.144 -1.192 4.887 1.00 90.69 111 TRP A C 1
ATOM 889 O O . TRP A 1 111 ? 7.011 -2.053 4.765 1.00 90.69 111 TRP A O 1
ATOM 899 N N . ILE A 1 112 ? 5.134 -1.044 4.035 1.00 91.62 112 ILE A N 1
ATOM 900 C CA . ILE A 1 112 ? 5.128 -1.659 2.710 1.00 91.62 112 ILE A CA 1
ATOM 901 C C . ILE A 1 112 ? 5.708 -0.671 1.705 1.00 91.62 112 ILE A C 1
ATOM 903 O O . ILE A 1 112 ? 5.429 0.536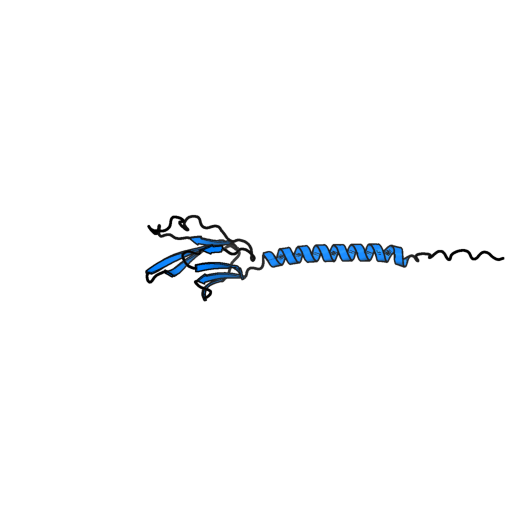 1.763 1.00 91.62 112 ILE A O 1
ATOM 907 N N . HIS A 1 113 ? 6.528 -1.187 0.800 1.00 89.81 113 HIS A N 1
ATOM 908 C CA . HIS A 1 113 ? 7.261 -0.395 -0.170 1.00 89.81 113 HIS A CA 1
ATOM 909 C C . HIS A 1 113 ? 6.944 -0.828 -1.586 1.00 89.81 113 HIS A C 1
ATOM 911 O O . HIS A 1 113 ? 6.694 0.054 -2.397 1.00 89.81 113 HIS A O 1
ATOM 917 N N . ASP A 1 114 ? 6.925 -2.129 -1.876 1.00 87.06 114 ASP A N 1
ATOM 918 C CA . ASP A 1 114 ? 6.841 -2.735 -3.208 1.00 87.06 114 ASP A CA 1
ATOM 919 C C . ASP A 1 114 ? 5.453 -3.253 -3.572 1.00 87.06 114 ASP A C 1
ATOM 921 O O . ASP A 1 114 ? 4.618 -3.461 -2.703 1.00 87.06 114 ASP A O 1
ATOM 925 N N . LYS A 1 115 ? 5.151 -3.380 -4.872 1.00 87.00 115 LYS A N 1
ATOM 926 C CA . LYS A 1 115 ? 3.791 -3.721 -5.340 1.00 87.00 115 LYS A CA 1
ATOM 927 C C . LYS A 1 115 ? 3.361 -5.112 -4.866 1.00 87.00 115 LYS A C 1
ATOM 929 O O . LYS A 1 115 ? 2.181 -5.374 -4.661 1.00 87.00 115 LYS A O 1
ATOM 934 N N . GLU A 1 116 ? 4.344 -5.978 -4.679 1.00 87.62 116 GLU A N 1
ATOM 935 C CA . GLU A 1 116 ? 4.222 -7.327 -4.157 1.00 87.62 116 GLU A CA 1
ATOM 936 C C . GLU A 1 116 ? 4.110 -7.368 -2.625 1.00 87.62 116 GLU A C 1
ATOM 938 O O . GLU A 1 116 ? 3.728 -8.404 -2.076 1.00 87.62 116 GLU A O 1
ATOM 943 N N . ASP A 1 117 ? 4.417 -6.265 -1.933 1.00 90.44 117 ASP A N 1
ATOM 944 C CA . ASP A 1 117 ? 4.319 -6.201 -0.482 1.00 90.44 117 ASP A CA 1
ATOM 945 C C . ASP A 1 117 ? 2.854 -6.210 -0.054 1.00 90.44 117 ASP A C 1
ATOM 947 O O . ASP A 1 117 ? 2.026 -5.397 -0.475 1.00 90.44 117 ASP A O 1
ATOM 951 N N . ILE A 1 118 ? 2.548 -7.132 0.853 1.00 91.81 118 ILE A N 1
ATOM 952 C CA . ILE A 1 118 ? 1.234 -7.258 1.461 1.00 91.81 118 ILE A CA 1
ATOM 953 C C . ILE A 1 118 ? 1.429 -7.255 2.967 1.00 91.81 118 ILE A C 1
ATOM 955 O O . ILE A 1 118 ? 2.085 -8.135 3.523 1.00 91.81 118 ILE A O 1
ATOM 959 N N . PHE A 1 119 ? 0.812 -6.288 3.634 1.00 91.31 119 PHE A N 1
ATOM 960 C CA . PHE A 1 119 ? 0.725 -6.275 5.085 1.00 91.31 119 PHE A CA 1
ATOM 961 C C . PHE A 1 119 ? -0.633 -6.821 5.519 1.00 91.31 119 PHE A C 1
ATOM 963 O O . PHE A 1 119 ? -1.679 -6.348 5.068 1.00 91.31 119 PHE A O 1
ATOM 970 N N . LEU A 1 120 ? -0.606 -7.819 6.401 1.00 90.50 120 LEU A N 1
ATOM 971 C CA . LEU A 1 120 ? -1.788 -8.453 6.973 1.00 90.50 120 LEU A CA 1
ATOM 972 C C . LEU A 1 120 ? -1.827 -8.188 8.474 1.00 90.50 120 LEU A C 1
ATOM 974 O O . LEU A 1 120 ? -0.829 -8.373 9.167 1.00 90.50 120 LEU A O 1
ATOM 978 N N . TYR A 1 121 ? -2.994 -7.796 8.975 1.00 85.81 121 TYR A N 1
ATOM 979 C CA . TYR A 1 121 ? -3.247 -7.706 10.407 1.00 85.81 121 TYR A CA 1
ATOM 980 C C . TYR A 1 121 ? -4.499 -8.504 10.753 1.00 85.81 121 TYR A C 1
ATOM 982 O O . TYR A 1 121 ? -5.629 -8.013 10.675 1.00 85.81 121 TYR A O 1
ATOM 990 N N . GLU A 1 122 ? -4.273 -9.766 11.114 1.00 84.31 122 GLU A N 1
ATOM 991 C CA . GLU A 1 122 ? -5.314 -10.762 11.376 1.00 84.31 122 GLU A CA 1
ATOM 992 C C . GLU A 1 122 ? -6.329 -10.354 12.450 1.00 84.31 122 GLU A C 1
ATOM 994 O O . GLU A 1 122 ? -7.514 -10.596 12.220 1.00 84.31 122 GLU A O 1
ATOM 999 N N . PRO A 1 123 ? -5.958 -9.688 13.570 1.00 82.44 123 PRO A N 1
ATOM 1000 C CA . PRO A 1 123 ? -6.933 -9.341 14.604 1.00 82.44 123 PRO A CA 1
ATOM 1001 C C . PRO A 1 123 ? -8.123 -8.525 14.086 1.00 82.44 123 PRO A C 1
ATOM 1003 O O . PRO A 1 123 ? -9.223 -8.640 14.624 1.00 82.44 123 PRO A O 1
ATOM 1006 N N . TYR A 1 124 ? -7.923 -7.733 13.029 1.00 83.81 124 TYR A N 1
ATOM 1007 C CA . TYR A 1 124 ? -8.974 -6.939 12.387 1.00 83.81 124 TYR A CA 1
ATOM 1008 C C . TYR A 1 124 ? -9.305 -7.395 10.967 1.00 83.81 124 TYR A C 1
ATOM 1010 O O . TYR A 1 124 ? -10.097 -6.732 10.299 1.00 83.81 124 TYR A O 1
ATOM 1018 N N . GLU A 1 125 ? -8.734 -8.517 10.520 1.00 88.50 125 GLU A N 1
ATOM 1019 C CA . GLU A 1 125 ? -8.881 -9.040 9.158 1.00 88.50 125 GLU A CA 1
ATOM 1020 C C . GLU A 1 125 ? -8.518 -7.979 8.102 1.00 88.50 125 GLU A C 1
ATOM 1022 O O . GLU A 1 125 ? -9.199 -7.828 7.083 1.00 88.50 125 GLU A O 1
ATOM 1027 N N . LEU A 1 126 ? -7.464 -7.204 8.386 1.00 89.81 126 LEU A N 1
ATOM 1028 C CA . LEU A 1 126 ? -6.999 -6.119 7.529 1.00 89.81 126 LEU A CA 1
ATOM 1029 C C . LEU A 1 126 ? -5.925 -6.593 6.568 1.00 89.81 126 LEU A C 1
ATOM 1031 O O . LEU A 1 126 ? -5.025 -7.349 6.938 1.00 89.81 126 LEU A O 1
ATOM 1035 N N . LYS A 1 127 ? -5.983 -6.056 5.354 1.00 93.31 127 LYS A N 1
ATOM 1036 C CA . LYS A 1 127 ? -4.965 -6.253 4.331 1.00 93.31 127 LYS A CA 1
ATOM 1037 C C . LYS A 1 127 ? -4.663 -4.936 3.624 1.00 93.31 127 LYS A C 1
ATOM 1039 O O . LYS A 1 127 ? -5.559 -4.340 3.027 1.00 93.31 127 LYS A O 1
ATOM 1044 N N . LEU A 1 128 ? -3.398 -4.527 3.674 1.00 93.62 128 LEU A N 1
ATOM 1045 C CA . LEU A 1 128 ? -2.844 -3.353 3.001 1.00 93.62 128 LEU A CA 1
ATOM 1046 C C . LEU A 1 128 ? -1.911 -3.801 1.873 1.00 93.62 128 LEU A C 1
ATOM 1048 O O . LEU A 1 128 ? -1.052 -4.654 2.092 1.00 93.62 128 LEU A O 1
ATOM 1052 N N . TYR A 1 129 ? -2.082 -3.235 0.683 1.00 94.06 129 TYR A N 1
ATOM 1053 C CA . TYR A 1 129 ? -1.290 -3.556 -0.506 1.00 94.06 129 TYR A CA 1
ATOM 1054 C C . TYR A 1 129 ? -1.331 -2.397 -1.509 1.00 94.06 129 TYR A C 1
ATOM 1056 O O . TYR A 1 129 ? -2.095 -1.442 -1.330 1.00 94.06 129 TYR A O 1
ATOM 1064 N N . PHE A 1 130 ? -0.519 -2.476 -2.563 1.00 92.75 130 PHE A N 1
ATOM 1065 C CA . PHE A 1 130 ? -0.550 -1.506 -3.655 1.00 92.75 130 PHE A CA 1
ATOM 1066 C C . PHE A 1 130 ? -1.186 -2.065 -4.926 1.00 92.75 130 PHE A C 1
ATOM 1068 O O . PHE A 1 130 ? -1.115 -3.261 -5.207 1.00 92.75 130 PHE A O 1
ATOM 1075 N N . GLU A 1 131 ? -1.763 -1.155 -5.706 1.00 88.44 131 GLU A N 1
ATOM 1076 C CA . GLU A 1 131 ? -2.262 -1.385 -7.065 1.00 88.44 131 GLU A CA 1
ATOM 1077 C C . GLU A 1 131 ? -1.331 -0.786 -8.119 1.00 88.44 131 GLU A C 1
ATOM 1079 O O . GLU A 1 131 ? -0.934 0.402 -7.992 1.00 88.44 131 GLU A O 1
#

Mean predicted aligned error: 13.29 Å

Sequence (131 aa):
MEKEHPKSIHCTGVCRFMIPALVVLLLLFSAYYLVEEAKGRHDKTFVILTQRGEEVLRVPLRDSSMETREIPIVHKGEDLKLTLEIRGKSARILSKDKIRYSMESLSESTWIHDKEDIFLYEPYELKLYFE

Nearest PDB structures (foldseek):
  5d3x-assembly1_A  TM=5.542E-01  e=4.906E+00  Homo sapiens
  2k2j-assembly1_A  TM=4.728E-01  e=3.179E+00  unclassified
  1jbu-assembly2_H  TM=2.685E-01  e=1.197E+00  Homo sapiens
  2w2w-assembly3_C  TM=3.907E-01  e=7.171E+00  Homo sapiens
  4xoh-assembly2_A  TM=3.629E-01  e=7.571E+00  Schizosaccharomyces pombe 972h-

Solvent-accessible surface area (backbone atoms only — not comparable to full-atom values): 7761 Å² total; per-residue (Å²): 137,84,80,84,75,82,81,77,83,73,77,53,73,66,58,73,48,49,55,56,51,50,52,52,50,52,51,51,52,51,52,48,49,55,50,50,54,57,50,58,55,65,66,55,52,32,43,39,33,26,44,80,84,42,82,76,45,77,45,77,53,45,83,83,44,77,50,75,44,82,40,86,41,82,54,99,89,41,86,41,65,36,32,40,41,34,51,24,72,29,38,33,54,34,34,83,64,83,58,94,84,54,100,74,68,34,72,74,47,70,72,39,65,45,51,86,36,69,50,73,43,72,97,68,43,32,39,39,37,43,75

Radius of gyration: 28.12 Å; Cα contacts (8 Å, |Δi|>4): 183; chains: 1; bounding box: 58×61×82 Å

Secondary structure (DSSP, 8-state):
------------THHHHHHHHHHHHHHHHHHHHHHHHHHHTT---EEEEEETTEEEEEEE--TT-EEEEEEEEEETTEEEEEEEEEETTEEEEEE-S--TT-SS-GGGPPPB-STT-EEEEGGGTEEEEE-